Protein AF-A0A2V6EFJ0-F1 (afdb_monomer_lite)

Foldseek 3Di:
DDADDLVNLLCVLLCVLVVVDDPVVVVVVVVVCVVPPHDPVVVVSNVVSNQVNDDDDDDPPPDAAEDEDDDPDDDVPCCCVPVQVVQCPDPRYHYDYDDDDDPPPPPPD

Sequence (109 aa):
MAAIYSEEIAQVISGFTRGEIPDYQMRALAMAIFFRGMSDRETWHLTKAMLESGQIFEYPPNSPPKVDRHSTGAIGGKTSLVLAPLLACDEGLGANDFRSRSGYHWRHA

Radius of gyration: 18.07 Å; chains: 1; bounding box: 40×36×48 Å

Secondary structure (DSSP, 8-state):
-PPPPHHHHHHHHHHHHTT-S-HHHHHHHHHHHHHH---HHHHHHHHHHHHHTSPPP-PPTTPPPEE----S--TT--HHHHHHHHHHT-TT-EE----PPPGGG-TT-

Structure (mmCIF, N/CA/C/O backbone):
data_AF-A0A2V6EFJ0-F1
#
_entry.id   AF-A0A2V6EFJ0-F1
#
loop_
_atom_site.group_PDB
_atom_site.id
_atom_site.type_symbol
_atom_site.label_atom_id
_atom_site.label_alt_id
_atom_site.label_comp_id
_atom_site.label_asym_id
_atom_site.label_entity_id
_atom_site.label_seq_id
_atom_site.pdbx_PDB_ins_code
_atom_site.Cartn_x
_atom_site.Cartn_y
_atom_site.Cartn_z
_atom_site.occupancy
_atom_site.B_iso_or_equiv
_atom_site.auth_seq_id
_atom_site.auth_comp_id
_atom_site.auth_asym_id
_atom_site.auth_atom_id
_atom_site.pdbx_PDB_model_num
ATOM 1 N N . MET A 1 1 ? 0.155 5.320 23.733 1.00 53.84 1 MET A N 1
ATOM 2 C CA . MET A 1 1 ? -0.872 5.189 22.674 1.00 53.84 1 MET A CA 1
ATOM 3 C C . MET A 1 1 ? -1.253 3.724 22.591 1.00 53.84 1 MET A C 1
ATOM 5 O O . MET A 1 1 ? -0.370 2.906 22.810 1.00 53.84 1 MET A O 1
ATOM 9 N N . ALA A 1 2 ? -2.527 3.396 22.370 1.00 67.12 2 ALA A N 1
ATOM 10 C CA . ALA A 1 2 ? -2.922 2.007 22.131 1.00 67.12 2 ALA A CA 1
ATOM 11 C C . ALA A 1 2 ? -2.351 1.578 20.773 1.00 67.12 2 ALA A C 1
ATOM 13 O O . ALA A 1 2 ? -2.569 2.285 19.792 1.00 67.12 2 ALA A O 1
ATOM 14 N N . ALA A 1 3 ? -1.564 0.505 20.761 1.00 81.94 3 ALA A N 1
ATOM 15 C CA . ALA A 1 3 ? -1.004 -0.074 19.546 1.00 81.94 3 ALA A CA 1
ATOM 16 C C . ALA A 1 3 ? -1.999 -1.080 18.965 1.00 81.94 3 ALA A C 1
ATOM 18 O O . ALA A 1 3 ? -2.689 -1.752 19.733 1.00 81.94 3 ALA A O 1
ATOM 19 N N . ILE A 1 4 ? -2.057 -1.179 17.640 1.00 87.12 4 ILE A N 1
ATOM 20 C CA . ILE A 1 4 ? -2.847 -2.204 16.955 1.00 87.12 4 ILE A CA 1
ATOM 21 C C . ILE A 1 4 ? -1.934 -3.401 16.693 1.00 87.12 4 ILE A C 1
ATOM 23 O O . ILE A 1 4 ? -0.872 -3.263 16.077 1.00 87.12 4 ILE A O 1
ATOM 27 N N . TYR A 1 5 ? -2.327 -4.579 17.167 1.00 92.00 5 TYR A N 1
ATOM 28 C CA . TYR A 1 5 ? -1.554 -5.798 16.956 1.00 92.00 5 TYR A CA 1
ATOM 29 C C . TYR A 1 5 ? -1.701 -6.307 15.517 1.00 92.00 5 TYR A C 1
ATOM 31 O O . TYR A 1 5 ? -2.692 -6.051 14.828 1.00 92.00 5 TYR A O 1
ATOM 39 N N . SER A 1 6 ? -0.699 -7.047 15.040 1.00 92.62 6 SER A N 1
ATOM 40 C CA . SER A 1 6 ? -0.657 -7.572 13.671 1.00 92.62 6 SER A CA 1
ATOM 41 C C . SER A 1 6 ? -1.875 -8.423 13.318 1.00 92.62 6 SER A C 1
ATOM 43 O O . SER A 1 6 ? -2.386 -8.341 12.201 1.00 92.62 6 SER A O 1
ATOM 45 N N . GLU A 1 7 ? -2.355 -9.212 14.274 1.00 95.50 7 GLU A N 1
ATOM 46 C CA . GLU A 1 7 ? -3.501 -10.103 14.115 1.00 95.50 7 GLU A CA 1
ATOM 47 C C . GLU A 1 7 ? -4.800 -9.308 13.956 1.00 95.50 7 GLU A C 1
ATOM 49 O O . GLU A 1 7 ? -5.634 -9.659 13.124 1.00 95.50 7 GLU A O 1
ATOM 54 N N . GLU A 1 8 ? -4.952 -8.205 14.694 1.00 96.50 8 GLU A N 1
ATOM 55 C CA . GLU A 1 8 ? -6.124 -7.329 14.613 1.00 96.50 8 GLU A CA 1
ATOM 56 C C . GLU A 1 8 ? -6.190 -6.637 13.247 1.00 96.50 8 GLU A C 1
ATOM 58 O O . GLU A 1 8 ? -7.246 -6.609 12.615 1.00 96.50 8 GLU A O 1
ATOM 63 N N . ILE A 1 9 ? -5.052 -6.143 12.743 1.00 97.19 9 ILE A N 1
ATOM 64 C CA . ILE A 1 9 ? -4.964 -5.549 11.400 1.00 97.19 9 ILE A CA 1
ATOM 65 C C . ILE A 1 9 ? -5.369 -6.575 10.335 1.00 97.19 9 ILE A C 1
ATOM 67 O O . ILE A 1 9 ? -6.190 -6.274 9.466 1.00 97.19 9 ILE A O 1
ATOM 71 N N . ALA A 1 10 ? -4.828 -7.794 10.410 1.00 97.19 10 ALA A N 1
ATOM 72 C CA . ALA A 1 10 ? -5.147 -8.855 9.459 1.00 97.19 10 ALA A CA 1
ATOM 73 C C . ALA A 1 10 ? -6.637 -9.236 9.502 1.00 97.19 10 ALA A C 1
ATOM 75 O O . ALA A 1 10 ? -7.272 -9.356 8.452 1.00 97.19 10 ALA A O 1
ATOM 76 N N . GLN A 1 11 ? -7.215 -9.370 10.699 1.00 97.00 11 GLN A N 1
ATOM 77 C CA . GLN A 1 11 ? -8.638 -9.663 10.882 1.00 97.00 11 GLN A CA 1
ATOM 78 C C . GLN A 1 11 ? -9.526 -8.561 10.308 1.00 97.00 11 GLN A C 1
ATOM 80 O O . GLN A 1 11 ? -10.486 -8.867 9.602 1.00 97.00 11 GLN A O 1
ATOM 85 N N . VAL A 1 12 ? -9.193 -7.291 10.560 1.00 97.31 12 VAL A N 1
ATOM 86 C CA . VAL A 1 12 ? -9.968 -6.158 10.046 1.00 97.31 12 VAL A CA 1
ATOM 87 C C . VAL A 1 12 ? -9.924 -6.102 8.522 1.00 97.31 12 VAL A C 1
ATOM 89 O O . VAL A 1 12 ? -10.970 -5.995 7.886 1.00 97.31 12 VAL A O 1
ATOM 92 N N . ILE A 1 13 ? -8.743 -6.204 7.910 1.00 97.88 13 ILE A N 1
ATOM 93 C CA . ILE A 1 13 ? -8.637 -6.161 6.446 1.00 97.88 13 ILE A CA 1
ATOM 94 C C . ILE A 1 13 ? -9.364 -7.347 5.816 1.00 97.88 13 ILE A C 1
ATOM 96 O O . ILE A 1 13 ? -10.157 -7.155 4.900 1.00 97.88 13 ILE A O 1
ATOM 100 N N . SER A 1 14 ? -9.166 -8.552 6.351 1.00 97.19 14 SER A N 1
ATOM 101 C CA . SER A 1 14 ? -9.806 -9.766 5.846 1.00 97.19 14 SER A CA 1
ATOM 102 C C . SER A 1 14 ? -11.333 -9.747 6.005 1.00 97.19 14 SER A C 1
ATOM 104 O O . SER A 1 14 ? -12.058 -10.117 5.083 1.00 97.19 14 SER A O 1
ATOM 106 N N . GLY A 1 15 ? -11.844 -9.282 7.149 1.00 97.56 15 GLY A N 1
ATOM 107 C CA . GLY A 1 15 ? -13.282 -9.144 7.384 1.00 97.56 15 GLY A CA 1
ATOM 108 C C . GLY A 1 15 ? -13.915 -8.068 6.501 1.00 97.56 15 GLY A C 1
ATOM 109 O O . GLY A 1 15 ? -15.010 -8.260 5.974 1.00 97.56 15 GLY A O 1
ATOM 110 N N . PHE A 1 16 ? -13.215 -6.955 6.271 1.00 97.88 16 PHE A N 1
ATOM 111 C CA . PHE A 1 16 ? -13.699 -5.902 5.380 1.00 97.88 16 PHE A CA 1
ATOM 112 C C . PHE A 1 16 ? -13.746 -6.352 3.918 1.00 97.88 16 PHE A C 1
ATOM 114 O O . PHE A 1 16 ? -14.756 -6.136 3.252 1.00 97.88 16 PHE A O 1
ATOM 121 N N . THR A 1 17 ? -12.718 -7.045 3.419 1.00 97.12 17 THR A N 1
ATOM 122 C CA . THR A 1 17 ? -12.717 -7.541 2.032 1.00 97.12 17 THR A CA 1
ATOM 123 C C . THR A 1 17 ? -13.729 -8.661 1.785 1.00 97.12 17 THR A C 1
ATOM 125 O O . THR A 1 17 ? -14.189 -8.813 0.655 1.00 97.12 17 THR A O 1
ATOM 128 N N . ARG A 1 18 ? -14.141 -9.401 2.825 1.00 96.69 18 ARG A N 1
ATOM 129 C CA . ARG A 1 18 ? -15.257 -10.365 2.767 1.00 96.69 18 ARG A CA 1
ATOM 130 C C . ARG A 1 18 ? -16.647 -9.743 2.964 1.00 96.69 18 ARG A C 1
ATOM 132 O O . ARG A 1 18 ? -17.640 -10.455 2.850 1.00 96.69 18 ARG A O 1
ATOM 139 N N . GLY A 1 19 ? -16.739 -8.442 3.251 1.00 96.69 19 GLY A N 1
ATOM 140 C CA . GLY A 1 19 ? -18.009 -7.757 3.521 1.00 96.69 19 GLY A CA 1
ATOM 141 C C . GLY A 1 19 ? -18.614 -8.051 4.901 1.00 96.69 19 GLY A C 1
ATOM 142 O O . GLY A 1 19 ? -19.778 -7.741 5.138 1.00 96.69 19 GLY A O 1
ATOM 143 N N . GLU A 1 20 ? -17.843 -8.639 5.818 1.00 97.94 20 GLU A N 1
ATOM 144 C CA . GLU A 1 20 ? -18.256 -8.938 7.199 1.00 97.94 20 GLU A CA 1
ATOM 145 C C . GLU A 1 20 ? -18.176 -7.697 8.099 1.00 97.94 20 GLU A C 1
ATOM 147 O O . GLU A 1 20 ? -18.904 -7.586 9.085 1.00 97.94 20 GLU A O 1
ATOM 152 N N . ILE A 1 21 ? -17.298 -6.752 7.750 1.00 97.31 21 ILE A N 1
ATOM 153 C CA . ILE A 1 21 ? -17.172 -5.462 8.426 1.00 97.31 21 ILE A CA 1
ATOM 154 C C . ILE A 1 21 ? -17.918 -4.406 7.607 1.00 97.31 21 ILE A C 1
ATOM 156 O O . ILE A 1 21 ? -17.546 -4.154 6.461 1.00 97.31 21 ILE A O 1
ATOM 160 N N . PRO A 1 22 ? -18.942 -3.749 8.170 1.00 97.06 22 PRO A N 1
ATOM 161 C CA . PRO A 1 22 ? -19.670 -2.709 7.464 1.00 97.06 22 PRO A CA 1
ATOM 162 C C . PRO A 1 22 ? -18.831 -1.433 7.308 1.00 97.06 22 PRO A C 1
ATOM 164 O O . PRO A 1 22 ? -18.058 -1.051 8.192 1.00 97.06 22 PRO A O 1
ATOM 167 N N . ASP A 1 23 ? -19.068 -0.705 6.215 1.00 97.06 23 ASP A N 1
ATOM 168 C CA . ASP A 1 23 ? -18.348 0.521 5.841 1.00 97.06 23 ASP A CA 1
ATOM 169 C C . ASP A 1 23 ? -18.200 1.545 6.970 1.00 97.06 23 ASP A C 1
ATOM 171 O O . ASP A 1 23 ? -17.168 2.208 7.076 1.00 97.06 23 ASP A O 1
ATOM 175 N N . TYR A 1 24 ? -19.217 1.709 7.823 1.00 97.31 24 TYR A N 1
ATOM 176 C CA . TYR A 1 24 ? -19.171 2.705 8.895 1.00 97.31 24 TYR A CA 1
ATOM 177 C C . TYR A 1 24 ? -18.097 2.392 9.949 1.00 97.31 24 TYR A C 1
ATOM 179 O O . TYR A 1 24 ? -17.512 3.325 10.501 1.00 97.31 24 TYR A O 1
ATOM 187 N N . GLN A 1 25 ? -17.785 1.114 10.196 1.00 97.25 25 GLN A N 1
ATOM 188 C CA . GLN A 1 25 ? -16.700 0.719 11.101 1.00 97.25 25 GLN A CA 1
ATOM 189 C C . GLN A 1 25 ? -15.334 0.987 10.466 1.00 97.25 25 GLN A C 1
ATOM 191 O O . GLN A 1 25 ? -14.465 1.569 11.115 1.00 97.25 25 GLN A O 1
ATOM 196 N N . MET A 1 26 ? -15.166 0.661 9.180 1.00 97.00 26 MET A N 1
ATOM 197 C CA . MET A 1 26 ? -13.920 0.943 8.459 1.00 97.00 26 MET A CA 1
ATOM 198 C C . MET A 1 26 ? -13.661 2.454 8.338 1.00 97.00 26 MET A C 1
ATOM 200 O O . MET A 1 26 ? -12.537 2.916 8.533 1.00 97.00 26 MET A O 1
ATOM 204 N N . ARG A 1 27 ? -14.705 3.263 8.110 1.00 97.62 27 ARG A N 1
ATOM 205 C CA . ARG A 1 27 ? -14.603 4.736 8.118 1.00 97.62 27 ARG A CA 1
ATOM 206 C C . ARG A 1 27 ? -14.190 5.279 9.486 1.00 97.62 27 ARG A C 1
ATOM 208 O O . ARG A 1 27 ? -13.356 6.181 9.550 1.00 97.62 27 ARG A O 1
ATOM 215 N N . ALA A 1 28 ? -14.749 4.738 10.570 1.00 97.31 28 ALA A N 1
ATOM 216 C CA . ALA A 1 28 ? -14.370 5.127 11.926 1.00 97.31 28 ALA A CA 1
ATOM 217 C C . ALA A 1 28 ? -12.896 4.795 12.217 1.00 97.31 28 ALA A C 1
ATOM 219 O O . ALA A 1 28 ? -12.175 5.643 12.745 1.00 97.31 28 ALA A O 1
A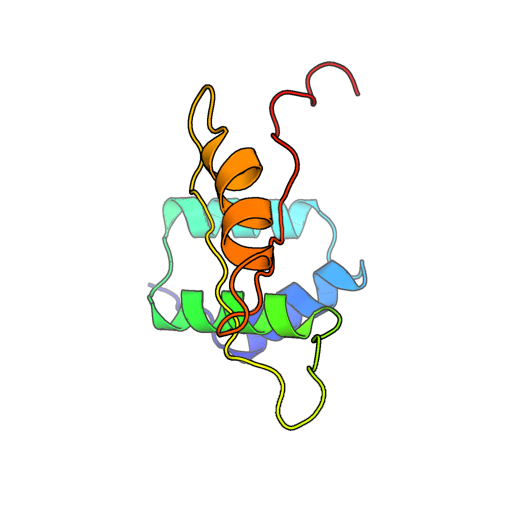TOM 220 N N . LEU A 1 29 ? -12.429 3.611 11.805 1.00 95.94 29 LEU A N 1
ATOM 221 C CA . LEU A 1 29 ? -11.024 3.220 11.916 1.00 95.94 29 LEU A CA 1
ATOM 222 C C . LEU A 1 29 ? -10.107 4.139 11.100 1.00 95.94 29 LEU A C 1
ATOM 224 O O . LEU A 1 29 ? -9.112 4.627 11.628 1.00 95.94 29 LEU A O 1
ATOM 228 N N . ALA A 1 30 ? -10.457 4.435 9.846 1.00 97.06 30 ALA A N 1
ATOM 229 C CA . ALA A 1 30 ? -9.680 5.342 9.001 1.00 97.06 30 ALA A CA 1
ATOM 230 C C . ALA A 1 30 ? -9.549 6.741 9.629 1.00 97.06 30 ALA A C 1
ATOM 232 O O . ALA A 1 30 ? -8.467 7.327 9.628 1.00 97.06 30 ALA A O 1
ATOM 233 N N . MET A 1 31 ? -10.627 7.259 10.229 1.00 98.06 31 MET A N 1
ATOM 234 C CA . MET A 1 31 ? -10.595 8.535 10.947 1.00 98.06 31 MET A CA 1
ATOM 235 C C . MET A 1 31 ? -9.735 8.465 12.220 1.00 98.06 31 MET A C 1
ATOM 237 O O . MET A 1 31 ? -9.004 9.405 12.529 1.00 98.06 31 MET A O 1
ATOM 241 N N . ALA A 1 32 ? -9.772 7.345 12.948 1.00 96.25 32 ALA A N 1
ATOM 242 C CA . ALA A 1 32 ? -8.903 7.133 14.103 1.00 96.25 32 ALA A CA 1
ATOM 243 C C . ALA A 1 32 ? -7.418 7.103 13.700 1.00 96.25 32 ALA A C 1
ATOM 245 O O . ALA A 1 32 ? -6.610 7.782 14.334 1.00 96.25 32 ALA A O 1
ATOM 246 N N . ILE A 1 33 ? -7.077 6.397 12.616 1.00 96.06 33 ILE A N 1
ATOM 247 C CA . ILE A 1 33 ? -5.727 6.361 12.032 1.00 96.06 33 ILE A CA 1
ATOM 248 C C . ILE A 1 33 ? -5.288 7.759 11.591 1.00 96.06 33 ILE A C 1
ATOM 250 O O . ILE A 1 33 ? -4.156 8.147 11.853 1.00 96.06 33 ILE A O 1
ATOM 254 N N . PHE A 1 34 ? -6.174 8.557 10.989 1.00 96.31 34 PHE A N 1
ATOM 255 C CA . PHE A 1 34 ? -5.851 9.930 10.593 1.00 96.31 34 PHE A CA 1
ATOM 256 C C . PHE A 1 34 ? -5.415 10.800 11.785 1.00 96.31 34 PHE A C 1
ATOM 258 O O . PHE A 1 34 ? -4.414 11.508 11.700 1.00 96.31 34 PHE A O 1
ATOM 265 N N . PHE A 1 35 ? -6.132 10.731 12.911 1.00 97.44 35 PHE A N 1
ATOM 266 C CA . PHE A 1 35 ? -5.817 11.548 14.089 1.00 97.44 35 PHE A CA 1
ATOM 267 C C . PHE A 1 35 ? -4.693 10.990 14.964 1.00 97.44 35 PHE A C 1
ATOM 269 O O . PHE A 1 35 ? -4.028 11.754 15.663 1.00 97.44 35 PHE A O 1
ATOM 276 N N . ARG A 1 36 ? -4.516 9.667 15.000 1.00 95.81 36 ARG A N 1
ATOM 277 C CA . ARG A 1 36 ? -3.532 9.008 15.873 1.00 95.81 36 ARG A CA 1
ATOM 278 C C . ARG A 1 36 ? -2.248 8.628 15.145 1.00 95.81 36 ARG A C 1
ATOM 280 O O . ARG A 1 36 ? -1.234 8.455 15.807 1.00 95.81 36 ARG A O 1
ATOM 287 N N . GLY A 1 37 ? -2.271 8.543 13.821 1.00 95.44 37 GLY A N 1
ATOM 288 C CA . GLY A 1 37 ? -1.188 7.979 13.027 1.00 95.44 37 GLY A CA 1
ATOM 289 C C . GLY A 1 37 ? -1.041 6.469 13.226 1.00 95.44 37 GLY A C 1
ATOM 290 O O . GLY A 1 37 ? -1.815 5.828 13.937 1.00 95.44 37 GLY A O 1
ATOM 291 N N . MET A 1 38 ? -0.016 5.919 12.582 1.00 96.12 38 MET A N 1
ATOM 292 C CA . MET A 1 38 ? 0.453 4.544 12.738 1.00 96.12 38 MET A CA 1
ATOM 293 C C . MET A 1 38 ? 1.978 4.569 12.800 1.00 96.12 38 MET A C 1
ATOM 295 O O . MET A 1 38 ? 2.621 5.406 12.166 1.00 96.12 38 MET A O 1
ATOM 299 N N . SER A 1 39 ? 2.560 3.652 13.559 1.00 96.69 39 SER A N 1
ATOM 300 C CA . SER A 1 39 ? 3.993 3.373 13.510 1.00 96.69 39 SER A CA 1
ATOM 301 C C . SER A 1 39 ? 4.382 2.696 12.191 1.00 96.69 39 SER A C 1
ATOM 303 O O . SER A 1 39 ? 3.541 2.121 11.494 1.00 96.69 39 SER A O 1
ATOM 305 N N . ASP A 1 40 ? 5.677 2.687 11.869 1.00 96.44 40 ASP A N 1
ATOM 306 C CA . ASP A 1 40 ? 6.197 1.982 10.688 1.00 96.44 40 ASP A CA 1
ATOM 307 C C . ASP A 1 40 ? 5.849 0.488 10.717 1.00 96.44 40 ASP A C 1
ATOM 309 O O . ASP A 1 40 ? 5.518 -0.106 9.691 1.00 96.44 40 ASP A O 1
ATOM 313 N N . ARG A 1 41 ? 5.861 -0.119 11.913 1.00 96.56 41 ARG A N 1
ATOM 314 C CA . ARG A 1 41 ? 5.490 -1.525 12.109 1.00 96.56 41 ARG A CA 1
ATOM 315 C C . ARG A 1 41 ? 4.016 -1.760 11.791 1.00 96.56 41 ARG A C 1
ATOM 317 O O . ARG A 1 41 ? 3.697 -2.673 11.037 1.00 96.56 41 ARG A O 1
ATOM 324 N N . GLU A 1 42 ? 3.122 -0.942 12.337 1.00 96.69 42 GLU A N 1
ATOM 325 C CA . GLU A 1 42 ? 1.685 -1.049 12.059 1.00 96.69 42 GLU A CA 1
ATOM 326 C C . GLU A 1 42 ? 1.395 -0.803 10.569 1.00 96.69 42 GLU A C 1
ATOM 328 O O . GLU A 1 42 ? 0.633 -1.549 9.957 1.00 96.69 42 GLU A O 1
ATOM 333 N N . THR A 1 43 ? 2.054 0.185 9.957 1.00 96.94 43 THR A N 1
ATOM 334 C CA . THR A 1 43 ? 1.925 0.494 8.521 1.00 96.94 43 THR A CA 1
ATOM 335 C C . THR A 1 43 ? 2.402 -0.669 7.649 1.00 96.94 43 THR A C 1
ATOM 337 O O . THR A 1 43 ? 1.759 -1.007 6.651 1.00 96.94 43 THR A O 1
ATOM 340 N N . TRP A 1 44 ? 3.494 -1.332 8.039 1.00 97.31 44 TRP A N 1
ATOM 341 C CA . TRP A 1 44 ? 3.974 -2.544 7.378 1.00 97.31 44 TRP A CA 1
ATOM 342 C C . TRP A 1 44 ? 2.948 -3.679 7.462 1.00 97.31 44 TRP A C 1
ATOM 344 O O . TRP A 1 44 ? 2.630 -4.289 6.442 1.00 97.31 44 TRP A O 1
ATOM 354 N N . HIS A 1 45 ? 2.376 -3.929 8.646 1.00 97.81 45 HIS A N 1
ATOM 355 C CA . HIS A 1 45 ? 1.350 -4.961 8.824 1.00 97.81 45 HIS A CA 1
ATOM 356 C C . HIS A 1 45 ? 0.076 -4.658 8.032 1.00 97.81 45 HIS A C 1
ATOM 358 O O . HIS A 1 45 ? -0.486 -5.568 7.426 1.00 97.81 45 HIS A O 1
ATOM 364 N N . LEU A 1 46 ? -0.346 -3.392 7.976 1.00 97.94 46 LEU A N 1
ATOM 365 C CA . LEU A 1 46 ? -1.478 -2.961 7.155 1.00 97.94 46 LEU A CA 1
ATOM 366 C C . LEU A 1 46 ? -1.215 -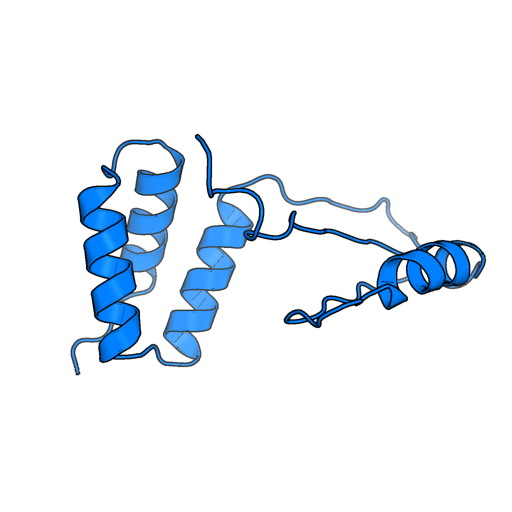3.216 5.671 1.00 97.94 46 LEU A C 1
ATOM 368 O O . LEU A 1 46 ? -2.036 -3.829 4.993 1.00 97.94 46 LEU A O 1
ATOM 372 N N . THR A 1 47 ? -0.041 -2.812 5.183 1.00 97.56 47 THR A N 1
ATOM 373 C CA . THR A 1 47 ? 0.367 -3.023 3.787 1.00 97.56 47 THR A CA 1
ATOM 374 C C . THR A 1 47 ? 0.405 -4.510 3.442 1.00 97.56 47 THR A C 1
ATOM 376 O O . THR A 1 47 ? -0.110 -4.919 2.402 1.00 97.56 47 THR A O 1
ATOM 379 N N . LYS A 1 48 ? 0.966 -5.336 4.333 1.00 97.50 48 LYS A N 1
ATOM 380 C CA . LYS A 1 48 ? 1.031 -6.788 4.160 1.00 97.50 48 LYS A CA 1
ATOM 381 C C . LYS A 1 48 ? -0.362 -7.425 4.134 1.00 97.50 48 LYS A C 1
ATOM 383 O O . LYS A 1 48 ? -0.646 -8.201 3.229 1.00 97.50 48 LYS A O 1
ATOM 388 N N . ALA A 1 49 ? -1.242 -7.056 5.063 1.00 97.62 49 ALA A N 1
ATOM 389 C CA . ALA A 1 49 ? -2.610 -7.570 5.095 1.00 97.62 49 ALA A CA 1
ATOM 390 C C . ALA A 1 49 ? -3.398 -7.192 3.828 1.00 97.62 49 ALA A C 1
ATOM 392 O O . ALA A 1 49 ? -4.159 -8.003 3.308 1.00 97.62 49 ALA A O 1
ATOM 393 N N . MET A 1 50 ? -3.191 -5.983 3.290 1.00 97.12 50 MET A N 1
ATOM 394 C CA . MET A 1 50 ? -3.790 -5.565 2.017 1.00 97.12 50 MET A CA 1
ATOM 395 C C . MET A 1 50 ? -3.221 -6.341 0.821 1.00 97.12 50 MET A C 1
ATOM 397 O O . MET A 1 50 ? -3.997 -6.758 -0.037 1.00 97.12 50 MET A O 1
ATOM 401 N N . LEU A 1 51 ? -1.904 -6.581 0.776 1.00 96.06 51 LEU A N 1
ATOM 402 C CA . LEU A 1 51 ? -1.257 -7.410 -0.252 1.00 96.06 51 LEU A CA 1
ATOM 403 C C . LEU A 1 51 ? -1.845 -8.830 -0.282 1.00 96.06 51 LEU A C 1
ATOM 405 O O . LEU A 1 51 ? -2.198 -9.332 -1.345 1.00 96.06 51 LEU A O 1
ATOM 409 N N . GLU A 1 52 ? -1.978 -9.455 0.888 1.00 95.94 52 GLU A N 1
ATOM 410 C CA . GLU A 1 52 ? -2.474 -10.831 1.043 1.00 95.94 52 GLU A CA 1
ATOM 411 C C . GLU A 1 52 ? -4.000 -10.947 0.879 1.00 95.94 52 GLU A C 1
ATOM 413 O O . GLU A 1 52 ? -4.529 -12.051 0.783 1.00 95.94 52 GLU A O 1
ATOM 418 N N . SER A 1 53 ? -4.724 -9.822 0.818 1.00 96.00 53 SER A N 1
ATOM 419 C CA . SER A 1 53 ? -6.184 -9.814 0.642 1.00 96.00 53 SER A CA 1
ATOM 420 C C . SER A 1 53 ? -6.648 -10.114 -0.789 1.00 96.00 53 SER A C 1
ATOM 422 O O . SER A 1 53 ? -7.839 -10.335 -1.014 1.00 96.00 53 SER A O 1
ATOM 424 N N . GLY A 1 54 ? -5.723 -10.106 -1.752 1.00 93.06 54 GLY A N 1
ATOM 425 C CA . GLY A 1 54 ? -5.989 -10.336 -3.168 1.00 93.06 54 GLY A CA 1
ATOM 426 C C . GLY A 1 54 ? -5.158 -11.474 -3.755 1.00 93.06 54 GLY A C 1
ATOM 427 O O . GLY A 1 54 ? -4.671 -12.357 -3.056 1.00 93.06 54 GLY A O 1
ATOM 428 N N . GLN A 1 55 ? -5.004 -11.455 -5.078 1.00 94.12 55 GLN A N 1
ATOM 429 C CA . GLN A 1 55 ? -4.130 -12.390 -5.784 1.00 94.12 55 GLN A CA 1
ATOM 430 C C . GLN A 1 55 ? -2.705 -11.838 -5.854 1.00 94.12 55 GLN A C 1
ATOM 432 O O . GLN A 1 55 ? -2.502 -10.665 -6.168 1.00 94.12 55 GLN A O 1
ATOM 437 N N . ILE A 1 56 ? -1.721 -12.703 -5.614 1.00 94.56 56 ILE A N 1
ATOM 438 C CA . ILE A 1 56 ? -0.301 -12.379 -5.750 1.00 94.56 56 ILE A CA 1
ATOM 439 C C . ILE A 1 56 ? 0.166 -12.879 -7.116 1.00 94.56 56 ILE A C 1
ATOM 441 O O . ILE A 1 56 ? 0.002 -14.051 -7.447 1.00 94.56 56 ILE A O 1
ATOM 445 N N . PHE A 1 57 ? 0.713 -11.974 -7.926 1.00 90.94 57 PHE A N 1
ATOM 446 C CA . PHE A 1 57 ? 1.215 -12.313 -9.252 1.00 90.94 57 PHE A CA 1
ATOM 447 C C . PHE A 1 57 ? 2.628 -12.896 -9.163 1.00 90.94 57 PHE A C 1
ATOM 449 O O . PHE A 1 57 ? 3.535 -12.253 -8.630 1.00 90.94 57 PHE A O 1
ATOM 456 N N . GLU A 1 58 ? 2.825 -14.077 -9.743 1.00 92.00 58 GLU A N 1
ATOM 457 C CA . GLU A 1 58 ? 4.126 -14.738 -9.844 1.00 92.00 58 GLU A CA 1
ATOM 458 C C . GLU A 1 58 ? 4.623 -14.723 -11.292 1.00 92.00 58 GLU A C 1
ATOM 460 O O . GLU A 1 58 ? 3.876 -14.994 -12.234 1.00 92.00 58 GLU A O 1
ATOM 465 N N . TYR A 1 59 ? 5.902 -14.402 -11.480 1.00 89.25 59 TYR A N 1
ATOM 466 C CA . TYR A 1 59 ? 6.534 -14.416 -12.798 1.00 89.25 59 TYR A CA 1
ATOM 467 C C . TYR A 1 59 ? 7.144 -15.791 -13.083 1.00 89.25 59 TYR A C 1
ATOM 469 O O . TYR A 1 59 ? 7.659 -16.428 -12.161 1.00 89.25 59 TYR A O 1
ATOM 477 N N . PRO A 1 60 ? 7.179 -16.233 -14.355 1.00 92.56 60 PRO A N 1
ATOM 478 C CA . PRO A 1 60 ? 7.911 -17.432 -14.733 1.00 92.56 60 PRO A CA 1
ATOM 479 C C . PRO A 1 60 ? 9.385 -17.370 -14.297 1.00 92.56 60 PRO A C 1
ATOM 481 O O . PRO A 1 60 ? 9.984 -16.282 -14.326 1.00 92.56 60 PRO A O 1
ATOM 484 N N . PRO A 1 61 ? 10.002 -18.520 -13.971 1.00 90.44 61 PRO A N 1
ATOM 485 C CA . PRO A 1 61 ? 11.435 -18.598 -13.712 1.00 90.44 61 PRO A CA 1
ATOM 486 C C . PRO A 1 61 ? 12.250 -17.975 -14.856 1.00 90.44 61 PRO A C 1
ATOM 488 O O . PRO A 1 61 ? 11.907 -18.143 -16.024 1.00 90.44 61 PRO A O 1
ATOM 491 N N . ASN A 1 62 ? 13.338 -17.274 -14.521 1.00 89.69 62 ASN A N 1
ATOM 492 C CA . ASN A 1 62 ? 14.218 -16.551 -15.458 1.00 89.69 62 ASN A CA 1
ATOM 493 C C . ASN A 1 62 ? 13.602 -15.320 -16.150 1.00 89.69 62 ASN A C 1
ATOM 495 O O . ASN A 1 62 ? 14.172 -14.805 -17.110 1.00 89.69 62 ASN A O 1
ATOM 499 N N . SER A 1 63 ? 12.465 -14.812 -15.669 1.00 89.25 63 SER A N 1
ATOM 500 C CA . SER A 1 63 ? 11.964 -13.508 -16.118 1.00 89.25 63 SER A CA 1
ATOM 501 C C . SER A 1 63 ? 12.980 -12.391 -15.817 1.00 89.25 63 SER A C 1
ATOM 503 O O . SER A 1 63 ? 13.547 -12.385 -14.721 1.00 89.25 63 SER A O 1
ATOM 505 N N . PRO A 1 64 ? 13.165 -11.401 -16.716 1.00 88.88 64 PRO A N 1
ATOM 506 C CA . PRO A 1 64 ? 13.998 -10.234 -16.428 1.00 88.88 64 PRO A CA 1
ATOM 507 C C . PRO A 1 64 ? 13.523 -9.500 -15.167 1.00 88.88 64 PRO A C 1
ATOM 509 O O . PRO A 1 64 ? 12.307 -9.524 -14.905 1.00 88.88 64 PRO A O 1
ATOM 512 N N . PRO A 1 65 ? 14.417 -8.812 -14.427 1.00 89.94 65 PRO A N 1
ATOM 513 C CA . PRO A 1 65 ? 14.051 -8.010 -13.263 1.00 89.94 65 PRO A CA 1
ATOM 514 C C . PRO A 1 65 ? 12.882 -7.072 -13.561 1.00 89.94 65 PRO A C 1
ATOM 516 O O . PRO A 1 65 ? 12.798 -6.488 -14.644 1.00 89.94 65 PRO A O 1
ATOM 519 N N . LYS A 1 66 ? 11.958 -6.951 -12.604 1.00 89.06 66 LYS A N 1
ATOM 520 C CA . LYS A 1 66 ? 10.759 -6.126 -12.756 1.00 89.06 66 LYS A CA 1
ATOM 521 C C . LYS A 1 66 ? 10.909 -4.807 -12.028 1.00 89.06 66 LYS A C 1
ATOM 523 O O . LYS A 1 66 ? 11.291 -4.782 -10.861 1.00 89.06 66 LYS A O 1
ATOM 528 N N . VAL A 1 67 ? 10.567 -3.729 -12.720 1.00 90.69 67 VAL A N 1
ATOM 529 C CA . VAL A 1 67 ? 10.530 -2.381 -12.160 1.00 90.69 67 VAL A CA 1
ATOM 530 C C . VAL A 1 67 ? 9.109 -1.853 -12.274 1.00 90.69 67 VAL A C 1
ATOM 532 O O . VAL A 1 67 ? 8.440 -2.034 -13.291 1.00 90.69 67 VAL A O 1
ATOM 535 N N . ASP A 1 68 ? 8.664 -1.201 -11.208 1.00 91.12 68 ASP A N 1
ATOM 536 C CA . ASP A 1 68 ? 7.422 -0.443 -11.165 1.00 91.12 68 ASP A CA 1
ATOM 537 C C . ASP A 1 68 ? 7.733 0.972 -10.669 1.00 91.12 68 ASP A C 1
ATOM 539 O O . ASP A 1 68 ? 8.667 1.199 -9.891 1.00 91.12 68 ASP A O 1
ATOM 543 N N . ARG A 1 69 ? 6.952 1.939 -11.139 1.00 89.19 69 ARG A N 1
ATOM 544 C CA . ARG A 1 69 ? 7.041 3.332 -10.721 1.00 89.19 69 ARG A CA 1
ATOM 545 C C . ARG A 1 69 ? 5.646 3.829 -10.404 1.00 89.19 69 ARG A C 1
ATOM 547 O O . ARG A 1 69 ? 4.854 4.149 -11.291 1.00 89.19 69 ARG A O 1
ATOM 554 N N . HIS A 1 70 ? 5.426 4.088 -9.125 1.00 91.00 70 HIS A N 1
ATOM 555 C CA . HIS A 1 70 ? 4.223 4.744 -8.643 1.00 91.00 70 HIS A CA 1
ATOM 556 C C . HIS A 1 70 ? 4.460 6.239 -8.367 1.00 91.00 70 HIS A C 1
ATOM 558 O O . HIS A 1 70 ? 5.569 6.665 -8.048 1.00 91.00 70 HIS A O 1
ATOM 564 N N . SER A 1 71 ? 3.420 7.063 -8.500 1.00 90.00 71 SER A N 1
ATOM 565 C CA . SER A 1 71 ? 3.443 8.474 -8.093 1.00 90.00 71 SER A CA 1
ATOM 566 C C . SER A 1 71 ? 2.355 8.717 -7.064 1.00 90.00 71 SER A C 1
ATOM 568 O O . SER A 1 71 ? 1.236 8.256 -7.243 1.00 90.00 71 SER A O 1
ATOM 570 N N . THR A 1 72 ? 2.660 9.519 -6.045 1.00 90.25 72 THR A N 1
ATOM 571 C CA . THR A 1 72 ? 1.688 9.987 -5.044 1.00 90.25 72 THR A CA 1
ATOM 572 C C . THR A 1 72 ? 0.566 10.848 -5.639 1.00 90.25 72 THR A C 1
ATOM 574 O O . THR A 1 72 ? -0.446 11.078 -4.984 1.00 90.25 72 THR A O 1
ATOM 577 N N . GLY A 1 73 ? 0.730 11.308 -6.886 1.00 85.06 73 GLY A N 1
ATOM 578 C CA . GLY A 1 73 ? -0.225 12.134 -7.615 1.00 85.06 73 GLY A CA 1
ATOM 579 C C . GLY A 1 73 ? 0.343 13.509 -7.967 1.00 85.06 73 GLY A C 1
ATOM 580 O O . GLY A 1 73 ? 1.116 14.100 -7.219 1.00 85.06 73 GLY A O 1
ATOM 581 N N . ALA A 1 74 ? -0.045 14.022 -9.135 1.00 84.94 74 ALA A N 1
ATOM 582 C CA . ALA A 1 74 ? 0.253 15.380 -9.580 1.00 84.94 74 ALA A CA 1
ATOM 583 C C . ALA A 1 74 ? -0.760 15.815 -10.645 1.00 84.94 74 ALA A C 1
ATOM 585 O O . ALA A 1 74 ? -1.208 14.999 -11.462 1.00 84.94 74 ALA A O 1
ATOM 586 N N . ILE A 1 75 ? -1.086 17.108 -10.682 1.00 89.62 75 ILE A N 1
ATOM 587 C CA . ILE A 1 75 ? -1.866 17.681 -11.783 1.00 89.62 75 ILE A CA 1
ATOM 588 C C . ILE A 1 75 ? -1.076 17.463 -13.075 1.00 89.62 75 ILE A C 1
ATOM 590 O O . ILE A 1 75 ? 0.098 17.807 -13.164 1.00 89.62 75 ILE A O 1
ATOM 594 N N . GLY A 1 76 ? -1.708 16.842 -14.072 1.00 87.19 76 GLY A N 1
ATOM 595 C CA . GLY A 1 76 ? -1.039 16.563 -15.341 1.00 87.19 76 GLY A CA 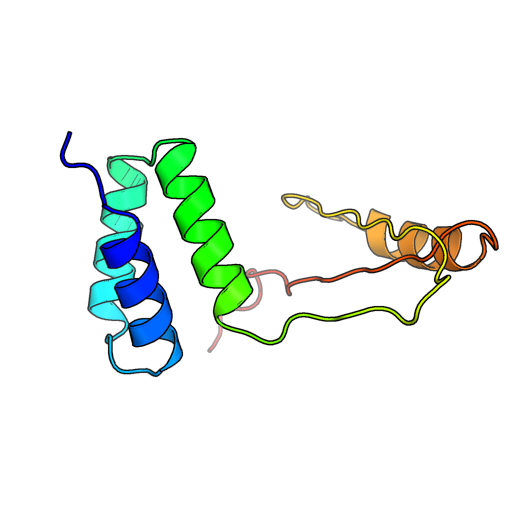1
ATOM 596 C C . GLY A 1 76 ? 0.024 15.459 -15.280 1.00 87.19 76 GLY A C 1
ATOM 597 O O . GLY A 1 76 ? 0.794 15.340 -16.224 1.00 87.19 76 GLY A O 1
ATOM 598 N N . GLY A 1 77 ? 0.058 14.608 -14.247 1.00 87.50 77 GLY A N 1
ATOM 599 C CA . GLY A 1 77 ? 0.986 13.473 -14.183 1.00 87.50 77 GLY A CA 1
ATOM 600 C C . GLY A 1 77 ? 0.807 12.505 -15.361 1.00 87.50 77 GLY A C 1
ATOM 601 O O . GLY A 1 77 ? -0.144 11.724 -15.390 1.00 87.50 77 GLY A O 1
ATOM 602 N N . LYS A 1 78 ? 1.697 12.581 -16.358 1.00 90.31 78 LYS A N 1
ATOM 603 C CA . LYS A 1 78 ? 1.694 11.731 -17.568 1.00 90.31 78 LYS A CA 1
ATOM 604 C C . LYS A 1 78 ? 2.956 10.878 -17.705 1.00 90.31 78 LYS A C 1
ATOM 606 O O . LYS A 1 78 ? 3.071 10.131 -18.666 1.00 90.31 78 LYS A O 1
ATOM 611 N N . THR A 1 79 ? 3.870 10.934 -16.734 1.00 92.12 79 THR A N 1
ATOM 612 C CA . THR A 1 79 ? 5.144 10.200 -16.774 1.00 92.12 79 THR A CA 1
ATOM 613 C C . THR A 1 79 ? 4.949 8.709 -17.027 1.00 92.12 79 THR A C 1
ATOM 615 O O . THR A 1 79 ? 5.596 8.184 -17.920 1.00 92.12 79 THR A O 1
ATOM 618 N N . SER A 1 80 ? 4.025 8.039 -16.327 1.00 89.75 80 SER A N 1
ATOM 619 C CA . SER A 1 80 ? 3.794 6.598 -16.520 1.00 89.75 80 SER A CA 1
ATOM 620 C C . SER A 1 80 ? 3.314 6.253 -17.935 1.00 89.75 80 SER A C 1
ATOM 622 O O . SER A 1 80 ? 3.661 5.196 -18.442 1.00 89.75 80 SER A O 1
ATOM 624 N N . LEU A 1 81 ? 2.588 7.158 -18.613 1.00 91.38 81 LEU A N 1
ATOM 625 C CA . LEU A 1 81 ? 2.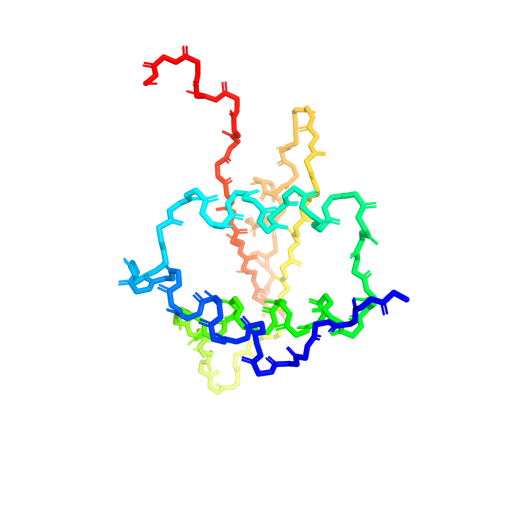135 6.945 -19.996 1.00 91.38 81 LEU A CA 1
ATOM 626 C C . LEU A 1 81 ? 3.312 6.825 -20.974 1.00 91.38 81 LEU A C 1
ATOM 628 O O . LEU A 1 81 ? 3.215 6.089 -21.947 1.00 91.38 81 LEU A O 1
ATOM 632 N N . VAL A 1 82 ? 4.402 7.549 -20.714 1.00 92.88 82 VAL A N 1
ATOM 633 C CA . VAL A 1 82 ? 5.610 7.536 -21.551 1.00 92.88 82 VAL A CA 1
ATOM 634 C C . VAL A 1 82 ? 6.616 6.502 -21.048 1.00 92.88 82 VAL A C 1
ATOM 636 O O . VAL A 1 82 ? 7.209 5.779 -21.839 1.00 92.88 82 VAL A O 1
ATOM 639 N N . LEU A 1 83 ? 6.804 6.413 -19.731 1.00 91.38 83 LEU A N 1
ATOM 640 C CA . LEU A 1 83 ? 7.844 5.590 -19.122 1.00 91.38 83 LEU A CA 1
ATOM 641 C C . LEU A 1 83 ? 7.547 4.092 -19.237 1.00 91.38 83 LEU A C 1
ATOM 643 O O . LEU A 1 83 ? 8.466 3.331 -19.513 1.00 91.38 83 LEU A O 1
ATOM 647 N N . ALA A 1 84 ? 6.290 3.671 -19.062 1.00 90.06 84 ALA A N 1
ATOM 648 C CA . ALA A 1 84 ? 5.926 2.258 -19.158 1.00 90.06 84 ALA A CA 1
ATOM 649 C C . ALA A 1 84 ? 6.272 1.641 -20.531 1.00 90.06 84 ALA A C 1
ATOM 651 O O . ALA A 1 84 ? 6.994 0.645 -20.542 1.00 90.06 84 ALA A O 1
ATOM 652 N N . PRO A 1 85 ? 5.858 2.214 -21.688 1.00 90.44 85 PRO A N 1
ATOM 653 C CA . PRO A 1 85 ? 6.253 1.664 -22.985 1.00 90.44 85 PRO A CA 1
ATOM 654 C C . PRO A 1 85 ? 7.751 1.821 -23.266 1.00 90.44 85 PRO A C 1
ATOM 656 O O . PRO A 1 85 ? 8.329 0.949 -23.900 1.00 90.44 85 PRO A O 1
ATOM 659 N N . LEU A 1 86 ? 8.398 2.886 -22.776 1.00 91.12 86 LEU A N 1
ATOM 660 C CA . LEU A 1 86 ? 9.841 3.071 -22.957 1.00 91.12 86 LEU A CA 1
ATOM 661 C C . LEU A 1 86 ? 10.650 1.972 -22.255 1.00 91.12 86 LEU A C 1
ATOM 663 O O . LEU A 1 86 ? 11.572 1.431 -22.853 1.00 91.12 86 LEU A O 1
ATOM 667 N N . LEU A 1 87 ? 10.280 1.613 -21.021 1.00 89.50 87 LEU A N 1
ATOM 668 C CA . LEU A 1 87 ? 10.913 0.515 -20.285 1.00 89.50 87 LEU A CA 1
ATOM 669 C C . LEU A 1 87 ? 10.549 -0.861 -20.853 1.00 89.50 87 LEU A C 1
ATOM 671 O O . LEU A 1 87 ? 11.355 -1.775 -20.766 1.00 89.50 87 LEU A O 1
ATOM 675 N N . ALA A 1 88 ? 9.365 -1.022 -21.450 1.00 87.56 88 ALA A N 1
ATOM 676 C CA . ALA A 1 88 ? 8.971 -2.281 -22.085 1.00 87.56 88 ALA A CA 1
ATOM 677 C C . ALA A 1 88 ? 9.780 -2.606 -23.356 1.00 87.56 88 ALA A C 1
ATOM 679 O O . ALA A 1 88 ? 9.830 -3.764 -23.761 1.00 87.56 88 ALA A O 1
ATOM 680 N N . CYS A 1 89 ? 10.398 -1.600 -23.984 1.00 88.75 89 CYS A N 1
ATOM 681 C CA . CYS A 1 89 ? 11.302 -1.782 -25.121 1.00 88.75 89 CYS A CA 1
ATOM 682 C C . CYS A 1 89 ? 12.726 -2.192 -24.709 1.00 88.75 89 CYS A C 1
ATOM 684 O O . CYS A 1 89 ? 13.535 -2.497 -25.582 1.00 88.75 89 CYS A O 1
ATOM 686 N N . ASP A 1 90 ? 13.056 -2.159 -23.416 1.00 84.25 90 ASP A N 1
ATOM 687 C CA . ASP A 1 90 ? 14.360 -2.579 -22.912 1.00 84.25 90 ASP A CA 1
ATOM 688 C C . ASP A 1 90 ? 14.376 -4.100 -22.711 1.00 84.25 90 ASP A C 1
ATOM 690 O O . ASP A 1 90 ? 13.607 -4.643 -21.922 1.00 84.25 90 ASP A O 1
ATOM 694 N N . GLU A 1 91 ? 15.257 -4.810 -23.418 1.00 75.94 91 GLU A N 1
ATOM 695 C CA . GLU A 1 91 ? 15.336 -6.278 -23.332 1.00 75.94 91 GLU A CA 1
ATOM 696 C C . GLU A 1 91 ? 15.856 -6.780 -21.969 1.00 75.94 91 GLU A C 1
ATOM 698 O O . GLU A 1 91 ? 15.684 -7.952 -21.626 1.00 75.94 91 GLU A O 1
ATOM 703 N N . GLY A 1 92 ? 16.486 -5.907 -21.175 1.00 81.56 92 GLY A N 1
ATOM 704 C CA . GLY A 1 92 ? 17.049 -6.222 -19.864 1.00 81.56 92 GLY A CA 1
ATOM 705 C C . GLY A 1 92 ? 16.069 -6.063 -18.699 1.00 81.56 92 GLY A C 1
ATOM 706 O O . GLY A 1 92 ? 16.378 -6.506 -17.588 1.00 81.56 92 GLY A O 1
ATOM 707 N N . LEU A 1 93 ? 14.894 -5.466 -18.919 1.00 80.31 93 LEU A N 1
ATOM 708 C CA . LEU A 1 93 ? 13.925 -5.153 -17.868 1.00 80.31 93 LEU A CA 1
ATOM 709 C C . LEU A 1 93 ? 12.501 -5.548 -18.260 1.00 80.31 93 LEU A C 1
ATOM 711 O O . LEU A 1 93 ? 12.069 -5.428 -19.397 1.00 80.31 93 LEU A O 1
ATOM 715 N N . GLY A 1 94 ? 11.718 -5.991 -17.277 1.00 79.44 94 GLY A N 1
ATOM 716 C CA . GLY A 1 94 ? 10.264 -6.010 -17.413 1.00 79.44 94 GLY A CA 1
ATOM 717 C C . GLY A 1 94 ? 9.636 -4.813 -16.711 1.00 79.44 94 GLY A C 1
ATOM 718 O O . GLY A 1 94 ? 9.968 -4.527 -15.561 1.00 79.44 94 GLY A O 1
ATOM 719 N N . ALA A 1 95 ? 8.688 -4.155 -17.370 1.00 77.12 95 ALA A N 1
ATOM 720 C CA . ALA A 1 95 ? 7.901 -3.082 -16.775 1.00 77.12 95 ALA A CA 1
ATOM 721 C C . ALA A 1 95 ? 6.539 -3.607 -16.301 1.00 77.12 95 ALA A C 1
ATOM 723 O O . ALA A 1 95 ? 5.808 -4.223 -17.077 1.00 77.12 95 ALA A O 1
ATOM 724 N N . ASN A 1 96 ? 6.190 -3.318 -15.048 1.00 78.75 96 ASN A N 1
ATOM 725 C CA . ASN A 1 96 ? 4.817 -3.421 -14.556 1.00 78.75 96 ASN A CA 1
ATOM 726 C C . ASN A 1 96 ? 4.289 -2.026 -14.257 1.00 78.75 96 ASN A C 1
ATOM 728 O O . ASN A 1 96 ? 5.062 -1.122 -13.955 1.00 78.75 96 ASN A O 1
ATOM 732 N N . ASP A 1 97 ? 2.975 -1.859 -14.344 1.00 80.81 97 ASP A N 1
ATOM 733 C CA . ASP A 1 97 ? 2.353 -0.563 -14.103 1.00 80.81 97 ASP A CA 1
ATOM 734 C C . ASP A 1 97 ? 0.939 -0.747 -13.538 1.00 80.81 97 ASP A C 1
ATOM 736 O O . ASP A 1 97 ? -0.062 -0.738 -14.263 1.00 80.81 97 ASP A O 1
ATOM 740 N N . PHE A 1 98 ? 0.859 -0.961 -12.221 1.00 77.94 98 PHE A N 1
ATOM 741 C CA . PHE A 1 98 ? -0.412 -1.026 -11.501 1.00 77.94 98 PHE A CA 1
ATOM 742 C C . PHE A 1 98 ? -0.872 0.389 -11.139 1.00 77.94 98 PHE A C 1
ATOM 744 O O . PHE A 1 98 ? -0.233 1.101 -10.361 1.00 77.94 98 PHE A O 1
ATOM 751 N N . ARG A 1 99 ? -2.020 0.811 -11.686 1.00 78.81 99 ARG A N 1
ATOM 752 C CA . ARG A 1 99 ? -2.558 2.163 -11.477 1.00 78.81 99 ARG A CA 1
ATOM 753 C C . ARG A 1 99 ? -3.982 2.155 -10.955 1.00 78.81 99 ARG A C 1
ATOM 755 O O . ARG A 1 99 ? -4.815 1.348 -11.356 1.00 78.81 99 ARG A O 1
ATOM 762 N N . SER A 1 100 ? -4.277 3.146 -10.125 1.00 77.81 100 SER A N 1
ATOM 763 C CA . SER A 1 100 ? -5.636 3.522 -9.753 1.00 77.81 100 SER A CA 1
ATOM 764 C C . SER A 1 100 ? -6.177 4.617 -10.684 1.00 77.81 100 SER A C 1
ATOM 766 O O . SER A 1 100 ? -5.433 5.305 -11.390 1.00 77.81 100 SER A O 1
ATOM 768 N N . ARG A 1 101 ? -7.502 4.791 -10.701 1.00 78.12 101 ARG A N 1
ATOM 769 C CA . ARG A 1 101 ? -8.145 5.950 -11.340 1.00 78.12 101 ARG A CA 1
ATOM 770 C C . ARG A 1 101 ? -8.095 7.160 -10.404 1.00 78.12 101 ARG A C 1
ATOM 772 O O . ARG A 1 101 ? -8.147 7.008 -9.188 1.00 78.12 101 ARG A O 1
ATOM 779 N N . SER A 1 102 ? -8.055 8.372 -10.964 1.00 67.00 102 SER A N 1
ATOM 780 C CA . SER A 1 102 ? -8.125 9.593 -10.150 1.00 67.00 102 SER A CA 1
ATOM 781 C C . SER A 1 102 ? -9.498 9.734 -9.481 1.00 67.00 102 SER A C 1
ATOM 783 O O . SER A 1 102 ? -10.520 9.563 -10.147 1.00 67.00 102 SER A O 1
ATOM 785 N N . GLY A 1 103 ? -9.528 10.143 -8.212 1.00 58.72 103 GLY A N 1
ATOM 786 C CA . GLY A 1 103 ? -10.761 10.353 -7.444 1.00 58.72 103 GLY A CA 1
ATOM 787 C C . GLY A 1 103 ? -11.566 11.613 -7.797 1.00 58.72 103 GLY A C 1
ATOM 788 O O . GLY A 1 103 ? -12.602 11.861 -7.193 1.00 58.72 103 GLY A O 1
ATOM 789 N N . TYR A 1 104 ? -11.151 12.428 -8.771 1.00 56.69 104 TYR A N 1
ATOM 790 C CA . TYR A 1 104 ? -11.875 13.663 -9.123 1.00 56.69 104 TYR A CA 1
ATOM 791 C C . TYR A 1 104 ? -13.190 13.431 -9.889 1.00 56.69 104 TYR A C 1
ATOM 793 O O . TYR A 1 104 ? -13.908 14.387 -10.169 1.00 56.69 104 TYR A O 1
ATOM 801 N N . HIS A 1 105 ? -13.525 12.179 -10.211 1.00 48.81 105 HIS A N 1
ATOM 802 C CA . HIS A 1 105 ? -14.717 11.826 -10.988 1.00 48.81 105 HIS A CA 1
ATOM 803 C C . HIS A 1 105 ? -15.963 11.500 -10.135 1.00 48.81 105 HIS A C 1
ATOM 805 O O . HIS A 1 105 ? -1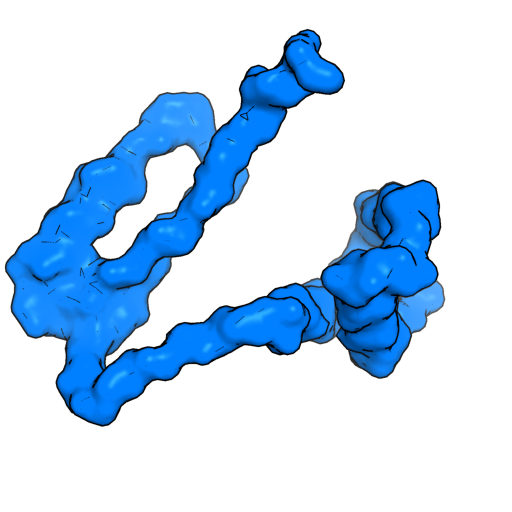7.002 11.161 -10.685 1.00 48.81 105 HIS A O 1
ATOM 811 N N . TRP A 1 106 ? -15.899 11.635 -8.804 1.00 38.72 106 TRP A N 1
ATOM 812 C CA . TRP A 1 106 ? -16.985 11.247 -7.884 1.00 38.72 106 TRP A CA 1
ATOM 813 C C . TRP A 1 106 ? -18.035 12.337 -7.593 1.00 38.72 106 TRP A C 1
ATOM 815 O O . TRP A 1 106 ? -18.765 12.229 -6.616 1.00 38.72 106 TRP A O 1
ATOM 825 N N . ARG A 1 107 ? -18.142 13.411 -8.390 1.00 39.03 107 ARG A N 1
ATOM 826 C CA . ARG A 1 107 ? -19.107 14.499 -8.102 1.00 39.03 107 ARG A CA 1
ATOM 827 C C . ARG A 1 107 ? -20.549 14.258 -8.581 1.00 39.03 107 ARG A C 1
ATOM 829 O O . ARG A 1 107 ? -21.380 15.121 -8.324 1.00 39.03 107 ARG A O 1
ATOM 836 N N . HIS A 1 108 ? -20.871 13.127 -9.220 1.00 37.19 108 HIS A N 1
ATOM 837 C CA . HIS A 1 108 ? -22.222 12.865 -9.756 1.00 37.19 108 HIS A CA 1
ATOM 838 C C . HIS A 1 108 ? -22.683 11.393 -9.702 1.00 37.19 108 HIS A C 1
ATOM 840 O O . HIS A 1 108 ? -23.407 10.960 -10.595 1.00 37.19 108 HIS A O 1
ATOM 846 N N . ALA A 1 109 ? -22.286 10.622 -8.688 1.00 36.09 109 ALA A N 1
ATOM 847 C CA . ALA A 1 109 ? -22.839 9.284 -8.446 1.00 36.09 109 ALA A CA 1
ATOM 848 C C . ALA A 1 109 ? -23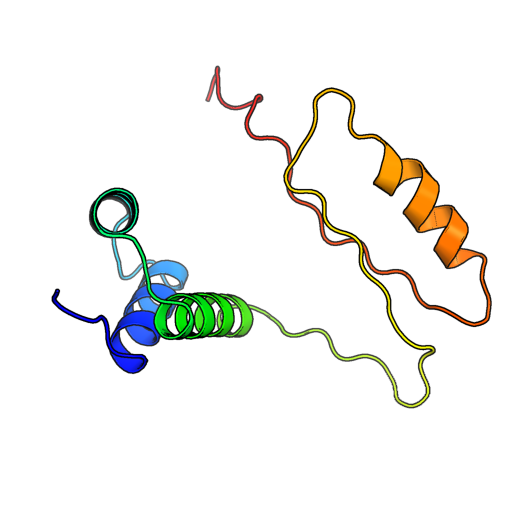.494 9.219 -7.066 1.00 36.09 109 ALA A C 1
ATOM 850 O O . ALA A 1 109 ? -22.891 9.788 -6.126 1.00 36.09 109 ALA A O 1
#

pLDDT: mean 88.16, std 13.77, range [36.09, 98.06]